Protein AF-A0A3G2T288-F1 (afdb_monomer)

Foldseek 3Di:
DPVVVVLVVLVVLLVVLVPPPCPVVDDQVVSVLSSVCSQAPDDSVQWDDDDQWIFGCNVHTDIAGNPPQDRSVVVVVNSVVVVVRVVD

Organism: NCBI:txid1879050

pLDDT: mean 88.67, std 10.44, range [43.75, 97.31]

Secondary structure (DSSP, 8-state):
--HHHHHHHHHHHHHHHHT-TTGGGS-HHHHHHHHHHHH--S-GGG-EEETTEEEEESSSEEEEE-TTPPPTT-HHHHHHHHHHHHH-

Structure (mmCIF, N/CA/C/O backbone):
data_AF-A0A3G2T288-F1
#
_entry.id   AF-A0A3G2T288-F1
#
loop_
_atom_site.group_PDB
_atom_site.id
_atom_site.type_symbol
_atom_site.label_atom_id
_atom_site.label_alt_id
_atom_site.label_comp_id
_atom_site.label_asym_id
_atom_site.label_entity_id
_atom_site.label_seq_id
_atom_site.pdbx_PDB_ins_code
_atom_site.Cartn_x
_atom_site.Cartn_y
_atom_site.Cartn_z
_atom_site.occupancy
_atom_site.B_iso_or_equiv
_atom_site.auth_seq_id
_atom_site.auth_comp_id
_atom_site.auth_asym_id
_atom_site.auth_atom_id
_atom_site.pdbx_PDB_model_num
ATOM 1 N N . MET A 1 1 ? 0.511 12.331 16.020 1.00 43.75 1 MET A N 1
ATOM 2 C CA . MET A 1 1 ? 1.445 11.192 15.873 1.00 43.75 1 MET A CA 1
ATOM 3 C C . MET A 1 1 ? 2.818 11.751 15.533 1.00 43.75 1 MET A C 1
ATOM 5 O O . MET A 1 1 ? 2.889 12.853 15.002 1.00 43.75 1 MET A O 1
ATOM 9 N N . ASN A 1 2 ? 3.900 11.095 15.954 1.00 47.34 2 ASN A N 1
ATOM 10 C CA . ASN A 1 2 ? 5.251 11.646 15.827 1.00 47.34 2 ASN A CA 1
ATOM 11 C C . ASN A 1 2 ? 5.809 11.285 14.436 1.00 47.34 2 ASN A C 1
ATOM 13 O O . ASN A 1 2 ? 6.423 10.234 14.266 1.00 47.34 2 ASN A O 1
ATOM 17 N N . ASN A 1 3 ? 5.557 12.150 13.446 1.00 58.34 3 ASN A N 1
ATOM 18 C CA . ASN A 1 3 ? 5.717 11.907 11.998 1.00 58.34 3 ASN A CA 1
ATOM 19 C C . ASN A 1 3 ? 7.068 11.303 11.553 1.00 58.34 3 ASN A C 1
ATOM 21 O O . ASN A 1 3 ? 7.151 10.691 10.489 1.00 58.34 3 ASN A O 1
ATOM 25 N N . GLN A 1 4 ? 8.141 11.463 12.335 1.00 57.41 4 G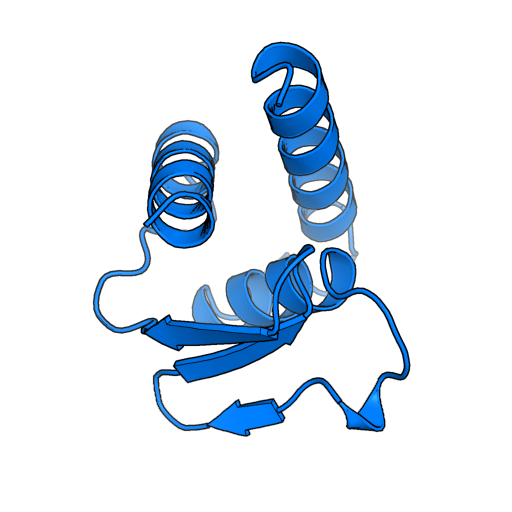LN A N 1
ATOM 26 C CA . GLN A 1 4 ? 9.446 10.875 12.012 1.00 57.41 4 GLN A CA 1
ATOM 27 C C . GLN A 1 4 ? 9.507 9.356 12.240 1.00 57.41 4 GLN A C 1
ATOM 29 O O . GLN A 1 4 ? 10.169 8.660 11.469 1.00 57.41 4 GLN A O 1
ATOM 34 N N . ASN A 1 5 ? 8.826 8.837 13.267 1.00 60.47 5 ASN A N 1
ATOM 35 C CA . ASN A 1 5 ? 8.787 7.397 13.550 1.00 60.47 5 ASN A CA 1
ATOM 36 C C . ASN A 1 5 ? 7.910 6.663 12.528 1.00 60.47 5 ASN A C 1
ATOM 38 O O . ASN A 1 5 ? 8.274 5.578 12.069 1.00 60.47 5 ASN A O 1
ATOM 42 N N . ASP A 1 6 ? 6.823 7.302 12.096 1.00 76.56 6 ASP A N 1
ATOM 43 C CA . ASP A 1 6 ? 5.932 6.763 11.068 1.00 76.56 6 ASP A CA 1
ATOM 44 C C . ASP A 1 6 ? 6.659 6.672 9.718 1.00 76.56 6 ASP A C 1
ATOM 46 O O . ASP A 1 6 ? 6.685 5.611 9.099 1.00 76.56 6 ASP A O 1
ATOM 50 N N . LEU A 1 7 ? 7.374 7.724 9.297 1.00 85.50 7 LEU A N 1
ATOM 51 C CA . LEU A 1 7 ? 8.122 7.700 8.033 1.00 85.50 7 LEU A CA 1
ATOM 52 C C . LEU A 1 7 ? 9.249 6.655 8.017 1.00 85.50 7 LEU A C 1
ATOM 54 O O . LEU A 1 7 ? 9.505 6.041 6.980 1.00 85.50 7 LEU A O 1
ATOM 58 N N . ARG A 1 8 ? 9.942 6.444 9.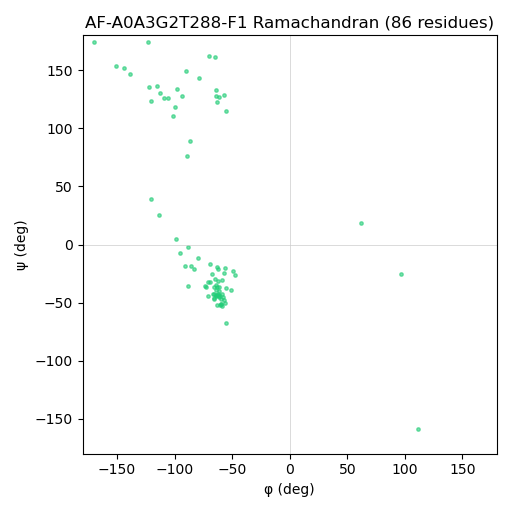145 1.00 87.75 8 ARG A N 1
ATOM 59 C CA . ARG A 1 8 ? 10.963 5.386 9.250 1.00 87.75 8 ARG A CA 1
ATOM 60 C C . ARG A 1 8 ? 10.344 4.002 9.089 1.00 87.75 8 ARG A C 1
ATOM 62 O O . ARG A 1 8 ? 10.892 3.196 8.344 1.00 87.75 8 ARG A O 1
ATOM 69 N N . SER A 1 9 ? 9.202 3.763 9.727 1.00 88.88 9 SER A N 1
ATOM 70 C CA . SER A 1 9 ? 8.482 2.490 9.637 1.00 88.88 9 SER A CA 1
ATOM 71 C C . SER A 1 9 ? 7.992 2.232 8.208 1.00 88.88 9 SER A C 1
ATOM 73 O O . SER A 1 9 ? 8.227 1.160 7.659 1.00 88.88 9 SER A O 1
ATOM 75 N N . LEU A 1 10 ? 7.428 3.247 7.542 1.00 93.12 10 LEU A N 1
ATOM 76 C CA . LEU A 1 10 ? 7.021 3.147 6.134 1.00 93.12 10 LEU A CA 1
ATOM 77 C C . LEU A 1 10 ? 8.211 2.859 5.204 1.00 93.12 10 LEU A C 1
ATOM 79 O O . LEU A 1 10 ? 8.093 2.043 4.295 1.00 93.12 10 LEU A O 1
ATOM 83 N N . LYS A 1 11 ? 9.377 3.473 5.447 1.00 94.50 11 LYS A N 1
ATOM 84 C CA . LYS A 1 11 ? 10.612 3.160 4.706 1.00 94.50 11 LYS A CA 1
ATOM 85 C C . LYS A 1 11 ? 11.064 1.719 4.922 1.00 94.50 11 LYS A C 1
ATOM 87 O O . LYS A 1 11 ? 11.457 1.067 3.963 1.00 94.50 11 LYS A O 1
ATOM 92 N N . GLN A 1 12 ? 11.026 1.229 6.159 1.00 93.94 12 GLN A N 1
ATOM 93 C CA . GLN A 1 12 ? 11.398 -0.153 6.467 1.00 93.94 12 GLN A CA 1
ATOM 94 C C . GLN A 1 12 ? 10.485 -1.147 5.750 1.00 93.94 12 GLN A C 1
ATOM 96 O O . GLN A 1 12 ? 10.993 -2.069 5.124 1.00 93.94 12 GLN A O 1
ATOM 101 N N . ILE A 1 13 ? 9.169 -0.917 5.769 1.00 93.38 13 ILE A N 1
ATOM 102 C CA . ILE A 1 13 ? 8.204 -1.746 5.036 1.00 93.38 13 ILE A CA 1
ATOM 103 C C . ILE A 1 13 ? 8.476 -1.680 3.533 1.00 93.38 13 ILE A C 1
ATOM 105 O O . ILE A 1 13 ? 8.520 -2.717 2.885 1.00 93.38 13 ILE A O 1
ATOM 109 N N . TYR A 1 14 ? 8.723 -0.489 2.979 1.00 94.81 14 TYR A N 1
ATOM 110 C CA . TYR A 1 14 ? 9.055 -0.340 1.562 1.00 94.81 14 TYR A CA 1
ATOM 111 C C . TYR A 1 14 ? 10.275 -1.176 1.169 1.00 94.81 14 TYR A C 1
ATOM 113 O O . TYR A 1 14 ? 10.197 -1.927 0.206 1.00 94.81 14 TYR A O 1
ATOM 121 N N . TYR A 1 15 ? 11.380 -1.082 1.915 1.00 93.62 15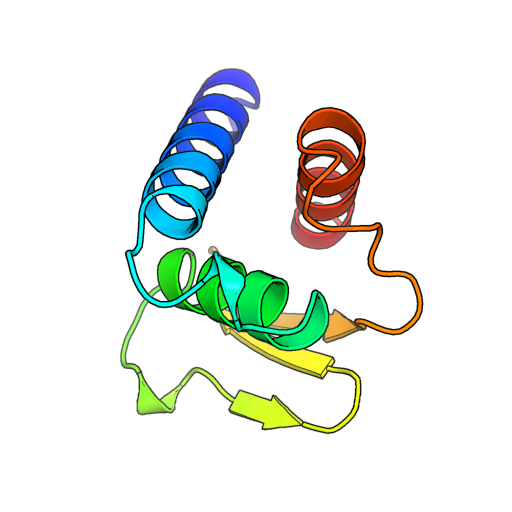 TYR A N 1
ATOM 122 C CA . TYR A 1 15 ? 12.592 -1.843 1.596 1.00 93.62 15 TYR A CA 1
ATOM 123 C C . TYR A 1 15 ? 12.444 -3.339 1.875 1.00 93.62 15 TYR A C 1
ATOM 125 O O . TYR A 1 15 ? 13.029 -4.142 1.156 1.00 93.62 15 TYR A O 1
ATOM 133 N N . PHE A 1 16 ? 11.661 -3.722 2.889 1.00 92.12 16 PHE A N 1
ATOM 134 C CA . PHE A 1 16 ? 11.305 -5.120 3.114 1.00 92.12 16 PHE A CA 1
ATOM 135 C C . PHE A 1 16 ? 10.567 -5.678 1.903 1.00 92.12 16 PHE A C 1
ATOM 137 O O . PHE A 1 16 ? 10.997 -6.700 1.375 1.00 92.12 16 PHE A O 1
ATOM 144 N N . VAL A 1 17 ? 9.527 -4.968 1.447 1.00 91.56 17 VAL A N 1
ATOM 145 C CA . VAL A 1 17 ? 8.797 -5.298 0.228 1.00 91.56 17 VAL A CA 1
ATOM 146 C C . VAL A 1 17 ? 9.810 -5.359 -0.896 1.00 91.56 17 VAL A C 1
ATOM 148 O O . VAL A 1 17 ? 10.119 -6.466 -1.272 1.00 91.56 17 VAL A O 1
ATOM 151 N N . ASP A 1 18 ? 10.447 -4.268 -1.322 1.00 90.50 18 ASP A N 1
ATOM 152 C CA . ASP A 1 18 ? 11.401 -4.210 -2.451 1.00 90.50 18 ASP A CA 1
ATOM 153 C C . ASP A 1 18 ? 12.495 -5.306 -2.462 1.00 90.50 18 ASP A C 1
ATOM 155 O O . ASP A 1 18 ? 12.977 -5.693 -3.525 1.00 90.50 18 ASP A O 1
ATOM 159 N N . SER A 1 19 ? 12.857 -5.860 -1.298 1.00 89.56 19 SER A N 1
ATOM 160 C CA . SER A 1 19 ? 13.801 -6.978 -1.170 1.00 89.56 19 SER A CA 1
ATOM 161 C C . SER A 1 19 ? 13.230 -8.376 -1.465 1.00 89.56 19 SER A C 1
ATOM 163 O O . SER A 1 19 ? 14.001 -9.332 -1.585 1.00 89.56 19 SER A O 1
ATOM 165 N N . LEU A 1 20 ? 11.907 -8.533 -1.583 1.00 87.69 20 LEU A N 1
ATOM 166 C CA . LEU A 1 20 ? 11.267 -9.815 -1.867 1.00 87.69 20 LEU A CA 1
ATOM 167 C C . LEU A 1 20 ? 11.685 -10.313 -3.263 1.00 87.69 20 LEU A C 1
ATOM 169 O O . LEU A 1 20 ? 11.513 -9.601 -4.258 1.00 87.69 20 LEU A O 1
ATOM 173 N N . PRO A 1 21 ? 12.172 -11.561 -3.379 1.00 81.25 21 PRO A N 1
ATOM 174 C CA . PRO A 1 21 ? 12.791 -12.075 -4.604 1.00 81.25 21 PRO A CA 1
ATOM 175 C C . PRO A 1 21 ? 11.841 -12.144 -5.810 1.00 81.25 21 PRO A C 1
ATOM 177 O O . PRO A 1 21 ? 12.292 -12.203 -6.954 1.00 81.25 21 PRO A O 1
ATOM 180 N N . GLU A 1 22 ? 10.528 -12.135 -5.577 1.00 81.19 22 GLU A N 1
ATOM 181 C CA . GLU A 1 22 ? 9.506 -12.230 -6.624 1.00 81.19 22 GLU A CA 1
ATOM 182 C C . GLU A 1 22 ? 9.051 -10.861 -7.159 1.00 81.19 22 GLU A C 1
ATOM 184 O O . GLU A 1 22 ? 8.540 -10.781 -8.278 1.00 81.19 22 GLU A O 1
ATOM 189 N N . LEU A 1 23 ? 9.300 -9.762 -6.434 1.00 74.81 23 LEU A N 1
ATOM 190 C CA . LEU A 1 23 ? 8.825 -8.427 -6.821 1.00 74.81 23 LEU A CA 1
ATOM 191 C C . LEU A 1 23 ? 9.390 -7.844 -8.108 1.00 74.81 23 LEU A C 1
ATOM 193 O O . LEU A 1 23 ? 8.659 -7.080 -8.742 1.00 74.81 23 LEU A O 1
ATOM 197 N N . PRO A 1 24 ? 10.622 -8.145 -8.558 1.00 71.00 24 PRO A N 1
ATO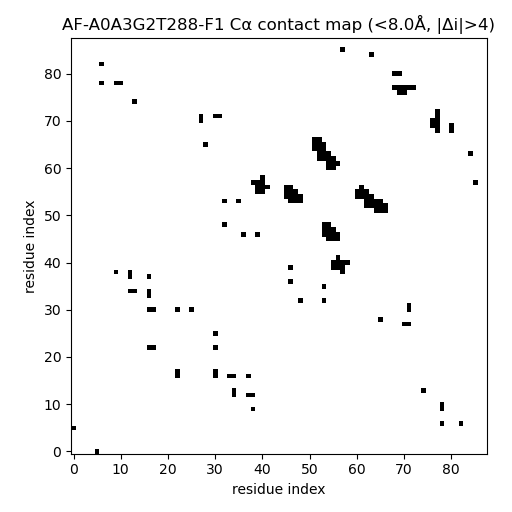M 198 C CA . PRO A 1 24 ? 11.084 -7.650 -9.852 1.00 71.00 24 PRO A CA 1
ATOM 199 C C . PRO A 1 24 ? 10.166 -8.056 -11.017 1.00 71.00 24 PRO A C 1
ATOM 201 O O . PRO A 1 24 ? 10.187 -7.406 -12.058 1.00 71.00 24 PRO A O 1
ATOM 204 N N . LYS A 1 25 ? 9.344 -9.102 -10.842 1.00 77.88 25 LYS A N 1
ATOM 205 C CA . LYS A 1 25 ? 8.382 -9.606 -11.834 1.00 77.88 25 LYS A CA 1
ATOM 206 C C . LYS A 1 25 ? 6.961 -9.063 -11.645 1.00 77.88 25 LYS A C 1
ATOM 208 O O . LYS A 1 25 ? 6.104 -9.328 -12.483 1.00 77.88 25 LYS A O 1
ATOM 213 N N . LEU A 1 26 ? 6.711 -8.341 -10.555 1.00 83.69 26 LEU A N 1
ATOM 214 C CA . LEU A 1 26 ? 5.398 -7.831 -10.181 1.00 83.69 26 LEU A CA 1
ATOM 215 C C . LEU A 1 26 ? 5.143 -6.437 -10.761 1.00 83.69 26 LEU A C 1
ATOM 217 O O . LEU A 1 26 ? 6.069 -5.638 -10.943 1.00 83.69 26 LEU A O 1
ATOM 221 N N . THR A 1 27 ? 3.874 -6.142 -11.042 1.00 88.81 27 THR A N 1
ATOM 222 C CA . THR A 1 27 ? 3.461 -4.811 -11.499 1.00 88.81 27 THR A CA 1
ATOM 223 C C . THR A 1 27 ? 3.573 -3.788 -10.363 1.00 88.81 27 THR A C 1
ATOM 225 O O . THR A 1 27 ? 3.611 -4.145 -9.185 1.00 88.81 27 THR A O 1
ATOM 228 N N . ASP A 1 28 ? 3.590 -2.493 -10.689 1.00 88.31 28 ASP A N 1
ATOM 229 C CA . ASP A 1 28 ? 3.542 -1.436 -9.663 1.00 88.31 28 ASP A CA 1
ATOM 230 C C . ASP A 1 28 ? 2.280 -1.535 -8.792 1.00 88.31 28 ASP A C 1
ATOM 232 O O . ASP A 1 28 ? 2.320 -1.221 -7.600 1.00 88.31 28 ASP A O 1
ATOM 236 N N . PHE A 1 29 ? 1.177 -2.028 -9.362 1.00 90.19 29 PHE A N 1
ATOM 237 C CA . PHE A 1 29 ? -0.044 -2.322 -8.621 1.00 90.19 29 PHE A CA 1
ATOM 238 C C . PHE A 1 29 ? 0.196 -3.412 -7.572 1.00 90.19 29 PHE A C 1
ATOM 240 O O . PHE A 1 29 ? -0.082 -3.191 -6.396 1.00 90.19 29 PHE A O 1
ATOM 247 N N . ASP A 1 30 ? 0.772 -4.547 -7.968 1.00 90.62 30 ASP A N 1
ATOM 248 C CA . ASP A 1 30 ? 1.038 -5.672 -7.064 1.00 90.62 30 ASP A CA 1
ATOM 249 C C . ASP A 1 30 ? 1.992 -5.272 -5.929 1.00 90.62 30 ASP A C 1
ATOM 251 O O . ASP A 1 30 ? 1.734 -5.561 -4.761 1.00 90.62 30 ASP A O 1
ATOM 255 N N . LYS A 1 31 ? 3.059 -4.528 -6.253 1.00 92.62 31 LYS A N 1
ATOM 256 C CA . LYS A 1 31 ? 4.005 -3.975 -5.267 1.00 92.62 31 LYS A CA 1
ATOM 257 C C . LYS A 1 31 ? 3.309 -3.055 -4.265 1.00 92.62 31 LYS A C 1
ATOM 259 O O . LYS A 1 31 ? 3.555 -3.128 -3.062 1.00 92.62 31 LYS A O 1
ATOM 264 N N . THR A 1 32 ? 2.410 -2.206 -4.758 1.00 94.44 32 THR A N 1
ATOM 265 C CA . THR A 1 32 ? 1.623 -1.296 -3.919 1.00 94.44 32 THR A CA 1
ATOM 266 C C . THR A 1 32 ? 0.671 -2.062 -3.007 1.00 94.44 32 THR A C 1
ATOM 268 O O . THR A 1 32 ? 0.565 -1.743 -1.822 1.00 94.44 32 THR A O 1
ATOM 271 N N . VAL A 1 33 ? -0.001 -3.091 -3.529 1.00 94.31 33 VAL A N 1
ATOM 272 C CA . VAL A 1 33 ? -0.874 -3.965 -2.739 1.00 94.31 33 VAL A CA 1
ATOM 273 C C . VAL A 1 33 ? -0.083 -4.652 -1.631 1.00 94.31 33 VAL A C 1
ATOM 275 O O . VAL A 1 33 ? -0.522 -4.620 -0.483 1.00 94.31 33 VAL A O 1
ATOM 278 N N . GLU A 1 34 ? 1.089 -5.208 -1.937 1.00 94.00 34 GLU A N 1
ATOM 279 C CA . GLU A 1 34 ? 1.923 -5.902 -0.950 1.00 94.00 34 GLU A CA 1
ATOM 280 C C . GLU A 1 34 ? 2.464 -4.952 0.129 1.00 94.00 34 GLU A C 1
ATOM 282 O O . GLU A 1 34 ? 2.493 -5.289 1.316 1.00 94.00 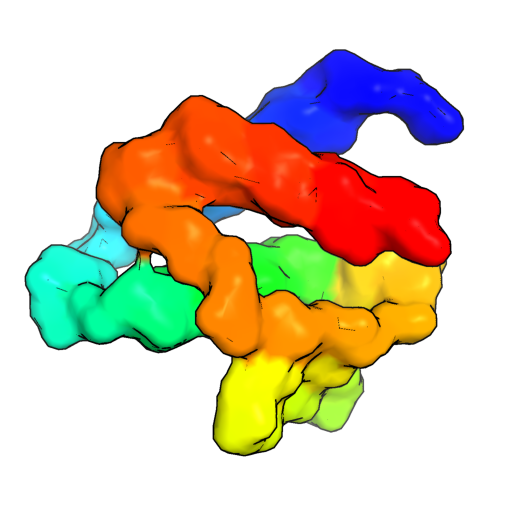34 GLU A O 1
ATOM 287 N N . PHE A 1 35 ? 2.797 -3.717 -0.251 1.00 95.50 35 PHE A N 1
ATOM 288 C CA . PHE A 1 35 ? 3.145 -2.661 0.694 1.00 95.50 35 PHE A CA 1
ATOM 289 C C . PHE A 1 35 ? 2.010 -2.356 1.675 1.00 95.50 35 PHE A C 1
ATOM 291 O O . PHE A 1 35 ? 2.225 -2.358 2.888 1.00 95.50 35 PHE A O 1
ATOM 298 N N . PHE A 1 36 ? 0.792 -2.127 1.180 1.00 95.44 36 PHE A N 1
ATOM 299 C CA . PHE A 1 36 ? -0.340 -1.861 2.067 1.00 95.44 36 PHE A CA 1
ATOM 300 C C . PHE A 1 36 ? -0.747 -3.095 2.867 1.00 95.44 36 PHE A C 1
ATOM 302 O O . PHE A 1 36 ? -1.148 -2.955 4.017 1.00 95.44 36 PHE A O 1
ATOM 309 N N . ARG A 1 37 ? -0.594 -4.299 2.317 1.00 95.06 37 ARG A N 1
ATOM 310 C CA . ARG A 1 37 ? -0.811 -5.543 3.058 1.00 95.06 37 ARG A CA 1
ATOM 311 C C . ARG A 1 37 ? 0.160 -5.670 4.229 1.00 95.06 37 ARG A C 1
ATOM 313 O O . ARG A 1 37 ? -0.266 -5.996 5.326 1.00 95.06 37 ARG A O 1
ATOM 320 N N . SER A 1 38 ? 1.430 -5.333 4.022 1.00 93.62 38 SER A N 1
ATOM 321 C CA . SER A 1 38 ? 2.449 -5.327 5.082 1.00 93.62 38 SER A CA 1
ATOM 322 C C . SER A 1 38 ? 2.205 -4.250 6.147 1.00 93.62 38 SER A C 1
ATOM 324 O O . SER A 1 38 ? 2.652 -4.386 7.283 1.00 93.62 38 SER A O 1
ATOM 326 N N . LEU A 1 39 ? 1.507 -3.169 5.790 1.00 94.06 39 LEU A N 1
ATOM 327 C CA . LEU A 1 39 ? 1.134 -2.091 6.709 1.00 94.06 39 LEU A CA 1
ATOM 328 C C . LEU A 1 39 ? -0.176 -2.366 7.471 1.00 94.06 39 LEU A C 1
ATOM 330 O O . LEU A 1 39 ? -0.466 -1.702 8.466 1.00 94.06 39 LEU A O 1
ATOM 334 N N . HIS A 1 40 ? -0.998 -3.289 6.978 1.00 93.75 40 HIS A N 1
ATOM 335 C CA . HIS A 1 40 ? -2.302 -3.595 7.542 1.00 93.75 40 HIS A CA 1
ATOM 336 C C . HIS A 1 40 ? -2.189 -4.165 8.963 1.00 93.75 40 HIS A C 1
ATOM 338 O O . HIS A 1 40 ? -1.424 -5.091 9.218 1.00 93.75 40 HIS A O 1
ATOM 344 N N . TYR A 1 41 ? -3.005 -3.642 9.876 1.00 90.88 41 TYR A N 1
ATOM 345 C CA . TYR A 1 41 ? -3.181 -4.186 11.219 1.00 90.88 41 TYR A CA 1
ATOM 346 C C . TYR A 1 41 ? -4.420 -5.072 11.289 1.00 90.88 41 TYR A C 1
ATOM 348 O O . TYR A 1 41 ? -5.506 -4.630 10.919 1.00 90.88 41 TYR A O 1
ATOM 356 N N . GLY A 1 42 ? -4.282 -6.241 11.905 1.00 91.31 42 GLY A N 1
ATOM 357 C CA . GLY A 1 42 ? -5.388 -7.167 12.128 1.00 91.31 42 GLY A CA 1
ATOM 358 C C . GLY A 1 42 ? -5.253 -8.429 11.291 1.00 91.31 42 GLY A C 1
ATOM 359 O O . GLY A 1 42 ? -4.155 -8.811 10.885 1.00 91.31 42 GLY A O 1
ATOM 360 N N . GLU A 1 43 ? -6.383 -9.095 11.089 1.00 92.12 43 GLU A N 1
ATOM 361 C CA . GLU A 1 43 ? -6.448 -10.358 10.363 1.00 92.12 43 GLU A CA 1
ATOM 362 C C . GLU A 1 43 ? -6.395 -10.122 8.854 1.00 92.12 43 GLU A C 1
ATOM 364 O O . GLU A 1 43 ? -7.036 -9.213 8.332 1.00 92.12 43 GLU A O 1
ATOM 369 N N . ALA A 1 44 ? -5.723 -11.009 8.116 1.00 90.44 44 ALA A N 1
ATOM 370 C CA . ALA A 1 44 ? -5.627 -10.906 6.658 1.00 90.44 44 ALA A CA 1
ATOM 371 C C . ALA A 1 44 ? -7.000 -10.874 5.951 1.00 90.44 44 ALA A C 1
ATOM 373 O O . ALA A 1 44 ? -7.115 -10.329 4.856 1.00 90.44 44 ALA A O 1
ATOM 374 N N . SER A 1 45 ? -8.047 -11.424 6.576 1.00 93.19 45 SER A N 1
ATOM 375 C CA . SER A 1 45 ? -9.429 -11.384 6.079 1.00 93.19 45 SER A CA 1
ATOM 376 C C . SER A 1 45 ? -10.069 -9.990 6.126 1.00 93.19 45 SER A C 1
ATOM 378 O O . SER A 1 45 ? -11.071 -9.762 5.452 1.00 93.19 45 SER A O 1
ATOM 380 N N . GLU A 1 46 ? -9.504 -9.049 6.889 1.00 93.94 46 GLU A N 1
ATOM 381 C CA . GLU A 1 46 ? -9.940 -7.650 6.941 1.00 93.94 46 GLU A CA 1
ATOM 382 C C . GLU A 1 46 ? -9.250 -6.764 5.889 1.00 93.94 46 GLU A C 1
ATOM 384 O O . GLU A 1 46 ? -9.553 -5.568 5.796 1.00 93.94 46 GLU A O 1
ATOM 389 N N . PHE A 1 47 ? -8.330 -7.330 5.102 1.00 96.94 47 PHE A N 1
ATOM 390 C CA . PHE A 1 47 ? -7.659 -6.660 3.995 1.00 96.94 47 PHE A CA 1
ATOM 391 C C . PHE A 1 47 ? -8.284 -7.078 2.659 1.00 96.94 47 PHE A C 1
ATOM 393 O O . PHE A 1 47 ? -8.121 -8.208 2.202 1.00 96.94 47 PHE A O 1
ATOM 400 N N . ASP A 1 48 ? -8.978 -6.147 2.010 1.00 97.31 48 ASP A N 1
ATOM 401 C CA . ASP A 1 48 ? -9.700 -6.385 0.758 1.00 97.31 48 ASP A CA 1
ATOM 402 C C . ASP A 1 48 ? -9.091 -5.578 -0.392 1.00 97.31 48 ASP A C 1
ATOM 404 O O . ASP A 1 48 ? -8.785 -4.390 -0.250 1.00 97.31 48 ASP A O 1
ATOM 408 N N . VAL A 1 49 ? -8.942 -6.218 -1.551 1.00 96.31 49 VAL A N 1
ATOM 409 C CA . VAL A 1 49 ? -8.385 -5.608 -2.764 1.00 96.31 49 VAL A CA 1
ATOM 410 C C . VAL A 1 49 ? -9.430 -5.676 -3.866 1.00 96.31 49 VAL A C 1
ATOM 412 O O . VAL A 1 49 ? -9.893 -6.751 -4.241 1.00 96.31 49 VAL A O 1
ATOM 415 N N . LYS A 1 50 ? -9.774 -4.515 -4.422 1.00 94.12 50 LYS A N 1
ATOM 416 C CA . LYS A 1 50 ? -10.664 -4.382 -5.580 1.00 94.12 50 LYS A CA 1
ATOM 417 C C . LYS A 1 50 ? -9.954 -3.622 -6.692 1.00 94.12 50 LYS A C 1
ATOM 419 O O . LYS A 1 50 ? -8.861 -3.086 -6.513 1.00 94.12 50 LYS A O 1
ATOM 424 N N . VAL A 1 51 ? -10.603 -3.540 -7.851 1.00 87.31 51 VAL A N 1
ATOM 425 C CA . VAL A 1 51 ? -10.109 -2.750 -8.983 1.00 87.31 51 VAL A CA 1
ATOM 426 C C . VAL A 1 51 ? -9.871 -1.307 -8.525 1.00 87.31 51 VAL A C 1
ATOM 428 O O . VAL A 1 51 ? -10.809 -0.606 -8.155 1.00 87.31 51 VAL A O 1
ATOM 431 N N . ASN A 1 52 ? -8.608 -0.878 -8.550 1.00 89.00 52 ASN A N 1
ATOM 432 C CA . ASN A 1 52 ? -8.139 0.456 -8.160 1.00 89.00 52 ASN A CA 1
ATOM 433 C C . ASN A 1 52 ? -8.383 0.868 -6.699 1.00 89.00 52 ASN A C 1
ATOM 435 O O . ASN A 1 52 ? -8.324 2.065 -6.410 1.00 89.00 52 ASN A O 1
ATOM 439 N N . GLN A 1 53 ? -8.638 -0.059 -5.772 1.00 94.69 53 GLN A N 1
ATOM 440 C CA . GLN A 1 53 ? -8.741 0.308 -4.359 1.00 94.69 53 GLN A CA 1
ATOM 441 C C . GLN A 1 53 ? -8.337 -0.807 -3.394 1.00 94.69 53 GLN A C 1
ATOM 443 O O . GLN A 1 53 ? -8.489 -1.993 -3.683 1.00 94.69 53 GLN A O 1
ATOM 448 N N . ILE A 1 54 ? -7.898 -0.396 -2.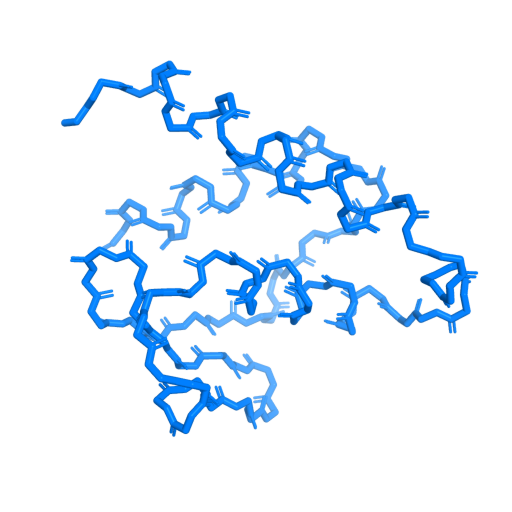208 1.00 96.62 54 ILE A N 1
ATOM 449 C CA . ILE A 1 54 ? -7.581 -1.268 -1.075 1.00 96.62 54 ILE A CA 1
ATOM 450 C C . ILE A 1 54 ? -8.429 -0.840 0.115 1.00 96.62 54 ILE A C 1
ATOM 452 O O . ILE A 1 54 ? -8.528 0.349 0.407 1.00 96.62 54 ILE A O 1
ATOM 456 N N . THR A 1 55 ? -9.013 -1.799 0.825 1.00 97.00 55 THR A N 1
ATOM 457 C CA . THR A 1 55 ? -9.649 -1.568 2.124 1.00 97.00 55 THR A CA 1
ATOM 458 C C . THR A 1 55 ? -8.849 -2.288 3.195 1.00 97.00 55 THR A C 1
ATOM 460 O O . THR A 1 55 ? -8.544 -3.466 3.052 1.00 97.00 55 THR A O 1
ATOM 463 N N . GLY A 1 56 ? -8.505 -1.589 4.270 1.00 95.75 56 GLY A N 1
ATOM 464 C CA . GLY A 1 56 ? -7.754 -2.178 5.371 1.00 95.75 56 GLY A CA 1
ATOM 465 C C . GLY A 1 56 ? -7.697 -1.262 6.585 1.00 95.75 56 GLY A C 1
ATOM 466 O O . GLY A 1 56 ? -8.172 -0.126 6.558 1.00 95.75 56 GLY A O 1
ATOM 467 N N . ASN A 1 57 ? -7.127 -1.764 7.675 1.00 94.62 57 ASN A N 1
ATOM 468 C CA . ASN A 1 57 ? -6.867 -0.994 8.879 1.00 94.62 57 ASN A CA 1
ATOM 469 C C . ASN A 1 57 ? -5.397 -0.557 8.932 1.00 94.62 57 ASN A C 1
ATOM 471 O O . ASN A 1 57 ? -4.504 -1.391 9.008 1.00 94.62 57 ASN A O 1
ATOM 475 N N . PHE A 1 58 ? -5.155 0.753 8.935 1.00 91.62 58 PHE A N 1
ATOM 476 C CA . PHE A 1 58 ? -3.813 1.350 8.997 1.00 91.62 58 PHE A CA 1
ATOM 477 C C . PHE A 1 58 ? -3.671 2.241 10.243 1.00 91.62 58 PHE A C 1
ATOM 479 O O . PHE A 1 58 ? -3.159 3.356 10.180 1.00 91.62 58 PHE A O 1
ATOM 486 N N . GLY A 1 59 ? -4.251 1.792 11.361 1.00 88.81 59 GLY A N 1
ATOM 487 C CA . GLY A 1 59 ? -4.506 2.578 12.577 1.00 88.81 59 GLY A CA 1
ATOM 488 C C . GLY A 1 59 ? -5.939 3.127 12.635 1.00 88.81 59 GLY A C 1
ATOM 489 O O . GLY A 1 59 ? -6.491 3.333 13.712 1.00 88.81 59 GLY A O 1
ATOM 490 N N . LYS A 1 60 ? -6.568 3.295 11.468 1.00 90.06 60 LYS A N 1
ATOM 491 C CA . LYS A 1 60 ? -8.015 3.446 11.261 1.00 90.06 60 LYS A CA 1
ATOM 492 C C . LYS A 1 60 ? -8.418 2.629 10.031 1.00 90.06 60 LYS A C 1
ATOM 494 O O . LYS A 1 60 ? -7.630 2.530 9.086 1.00 90.06 60 LYS A O 1
ATOM 499 N N . LYS A 1 61 ? -9.636 2.067 10.022 1.00 93.00 61 LYS A N 1
ATOM 500 C CA . LYS A 1 61 ? -10.204 1.443 8.813 1.00 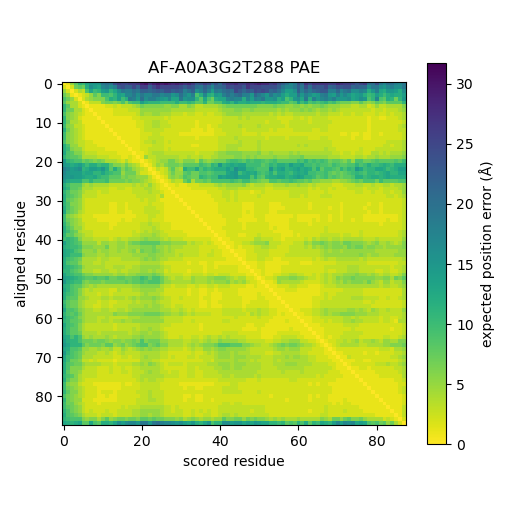93.00 61 LYS A CA 1
ATOM 501 C C . LYS A 1 61 ? -10.327 2.507 7.719 1.00 93.00 61 LYS A C 1
ATOM 503 O O . LYS A 1 61 ? -10.883 3.578 7.959 1.00 93.00 61 LYS A O 1
ATOM 508 N N . LYS A 1 62 ? -9.773 2.221 6.543 1.00 94.31 62 LYS A N 1
ATOM 509 C CA . LYS A 1 62 ? -9.683 3.146 5.411 1.00 94.31 62 LYS A CA 1
ATOM 510 C C . LYS A 1 62 ? -9.858 2.433 4.084 1.00 94.31 62 LYS A C 1
ATOM 512 O O . LYS A 1 62 ? -9.476 1.275 3.936 1.00 94.31 62 LYS A O 1
ATOM 517 N N . VAL A 1 63 ? -10.370 3.193 3.121 1.00 95.50 63 VAL A N 1
ATOM 518 C CA . VAL A 1 63 ? -10.356 2.854 1.699 1.00 95.50 63 VAL A CA 1
ATOM 519 C C . VAL A 1 63 ? -9.312 3.737 1.022 1.00 95.50 63 VAL A C 1
ATOM 521 O O . VAL A 1 63 ? -9.348 4.957 1.161 1.00 95.50 63 VAL A O 1
ATOM 524 N N . ILE A 1 64 ? -8.375 3.118 0.315 1.00 94.50 64 ILE A N 1
ATOM 525 C CA . ILE A 1 64 ? -7.292 3.769 -0.419 1.00 94.50 64 ILE A CA 1
ATOM 526 C C . ILE A 1 64 ? -7.569 3.616 -1.906 1.00 94.50 64 ILE A C 1
ATOM 528 O O . ILE A 1 64 ? -7.741 2.497 -2.381 1.00 94.50 64 ILE A O 1
ATOM 532 N N . ILE A 1 65 ? -7.589 4.729 -2.638 1.00 93.88 65 ILE A N 1
ATOM 533 C CA . ILE A 1 65 ? -7.792 4.741 -4.089 1.00 93.88 65 ILE A CA 1
ATOM 534 C C . ILE A 1 65 ? -6.433 4.733 -4.794 1.00 93.88 65 ILE A C 1
ATOM 536 O O . ILE A 1 65 ? -5.582 5.575 -4.527 1.00 93.88 65 ILE A O 1
ATOM 540 N N . LEU A 1 66 ? -6.244 3.794 -5.721 1.00 91.94 66 LEU A N 1
ATOM 541 C CA . LEU A 1 66 ? -4.969 3.522 -6.398 1.00 91.94 66 LEU A CA 1
ATOM 542 C C . LEU A 1 66 ? -4.844 4.167 -7.789 1.00 91.94 66 LEU A C 1
ATOM 544 O O . LEU A 1 66 ? -3.880 3.935 -8.511 1.00 91.94 66 LEU A O 1
ATOM 548 N N . LYS A 1 67 ? -5.827 4.976 -8.201 1.00 87.12 67 LYS A N 1
ATOM 549 C CA . LYS A 1 67 ? -5.865 5.576 -9.546 1.00 87.12 67 LYS A CA 1
ATOM 550 C C . LYS A 1 67 ? -4.675 6.504 -9.827 1.00 87.12 67 LYS A C 1
ATOM 552 O O . LYS A 1 67 ? -4.246 6.614 -10.969 1.00 87.12 67 LYS A O 1
ATOM 557 N N . GLU A 1 68 ? -4.163 7.162 -8.791 1.00 85.38 68 GLU A N 1
ATOM 558 C CA . GLU A 1 68 ? -3.050 8.118 -8.873 1.00 85.38 68 GLU A CA 1
ATOM 559 C C . GLU A 1 68 ? -1.801 7.604 -8.145 1.00 85.38 68 GLU A C 1
ATOM 561 O O . GLU A 1 68 ? -0.978 8.387 -7.670 1.00 85.38 68 GLU A O 1
ATOM 566 N N . THR A 1 69 ? -1.663 6.280 -8.021 1.00 91.19 69 THR A N 1
ATOM 567 C CA . THR A 1 69 ? -0.494 5.673 -7.385 1.00 91.19 69 THR A CA 1
ATOM 568 C C . THR A 1 69 ? 0.772 5.995 -8.190 1.00 91.19 69 THR A C 1
ATOM 570 O O . THR A 1 69 ? 0.837 5.680 -9.381 1.00 91.19 69 THR A O 1
ATOM 573 N N . PRO A 1 70 ? 1.792 6.619 -7.570 1.00 93.50 70 PRO A N 1
ATOM 574 C CA . PRO A 1 70 ? 3.073 6.844 -8.225 1.00 93.50 70 PRO A CA 1
ATOM 575 C C . PRO A 1 70 ? 3.792 5.531 -8.533 1.00 93.50 70 PRO A C 1
ATOM 577 O O . PRO A 1 70 ? 3.542 4.513 -7.893 1.00 93.50 70 PRO A O 1
ATOM 580 N N . ASN A 1 71 ? 4.759 5.579 -9.448 1.00 91.44 71 ASN A N 1
ATOM 581 C CA . ASN A 1 71 ? 5.614 4.428 -9.719 1.00 91.44 71 ASN A CA 1
ATOM 582 C C . ASN A 1 71 ? 6.324 3.966 -8.436 1.00 91.44 71 ASN A C 1
ATOM 584 O O . ASN A 1 71 ? 6.969 4.773 -7.756 1.00 91.44 71 ASN A O 1
ATOM 588 N N . PHE A 1 72 ? 6.224 2.670 -8.140 1.00 91.12 72 PHE A N 1
ATOM 589 C CA . PHE A 1 72 ? 6.748 2.091 -6.907 1.00 91.12 72 PHE A CA 1
ATOM 590 C C . PHE A 1 72 ? 8.268 2.270 -6.792 1.00 91.12 72 PHE A C 1
ATOM 592 O O . PHE A 1 72 ? 8.762 2.582 -5.716 1.00 91.12 72 PHE A O 1
ATOM 599 N N . SER A 1 73 ? 9.007 2.176 -7.906 1.00 88.88 73 SER A N 1
ATOM 600 C CA . SER A 1 73 ? 10.474 2.327 -7.932 1.00 88.88 73 SER A CA 1
ATOM 601 C C . SER A 1 73 ? 10.970 3.710 -7.494 1.00 88.88 73 SER A C 1
ATOM 603 O O . SER A 1 73 ? 12.120 3.853 -7.072 1.00 88.88 73 SER A O 1
ATOM 605 N N . ASN A 1 74 ? 10.120 4.743 -7.550 1.00 93.06 74 ASN A N 1
ATOM 606 C CA . ASN A 1 74 ? 10.453 6.061 -7.025 1.00 93.06 74 ASN A CA 1
ATOM 607 C C . ASN A 1 74 ? 10.042 6.157 -5.551 1.00 93.06 74 ASN A C 1
ATOM 609 O O . ASN A 1 74 ? 9.048 6.801 -5.203 1.00 93.06 74 ASN A O 1
ATOM 613 N N . SER A 1 75 ? 10.840 5.529 -4.684 1.00 92.75 75 SER A N 1
ATOM 614 C CA . SER A 1 75 ? 10.559 5.395 -3.249 1.00 92.75 75 SER A CA 1
ATOM 615 C C . SER A 1 75 ? 10.217 6.724 -2.564 1.00 92.75 75 SER A C 1
ATOM 617 O O . SER A 1 75 ? 9.298 6.782 -1.752 1.00 92.75 75 SER A O 1
ATOM 619 N N . ASN A 1 76 ? 10.892 7.823 -2.918 1.00 92.62 76 ASN A N 1
ATOM 620 C CA . ASN A 1 76 ? 10.636 9.141 -2.332 1.00 92.62 76 ASN A CA 1
ATOM 621 C C . ASN A 1 76 ? 9.240 9.677 -2.678 1.00 92.62 76 ASN A C 1
ATOM 623 O O . ASN A 1 76 ? 8.530 10.170 -1.795 1.00 92.62 76 ASN A O 1
ATOM 627 N N . VAL A 1 77 ? 8.842 9.588 -3.951 1.00 94.94 77 VAL A N 1
ATOM 628 C CA . VAL A 1 77 ? 7.522 10.047 -4.407 1.00 94.94 77 VAL A CA 1
ATOM 629 C C . VAL A 1 77 ? 6.433 9.113 -3.885 1.00 94.94 77 VAL A C 1
ATOM 631 O O . VAL A 1 77 ? 5.435 9.591 -3.344 1.00 94.94 77 VAL A O 1
ATOM 634 N N . PHE A 1 78 ? 6.654 7.800 -3.969 1.00 95.25 78 PHE A N 1
ATOM 635 C CA . PHE A 1 78 ? 5.728 6.785 -3.477 1.00 95.25 78 PHE A CA 1
ATOM 636 C C . PHE A 1 78 ? 5.456 6.942 -1.975 1.00 95.25 78 PHE A C 1
ATOM 638 O O . PHE A 1 78 ? 4.308 7.098 -1.568 1.00 95.25 78 PHE A O 1
ATOM 645 N N . LEU A 1 79 ? 6.498 7.006 -1.139 1.00 94.50 79 LEU A N 1
ATOM 646 C CA . LEU A 1 79 ? 6.339 7.153 0.312 1.00 94.50 79 LEU A CA 1
ATOM 647 C C . LEU A 1 79 ? 5.693 8.487 0.700 1.00 94.50 79 LEU A C 1
ATOM 649 O O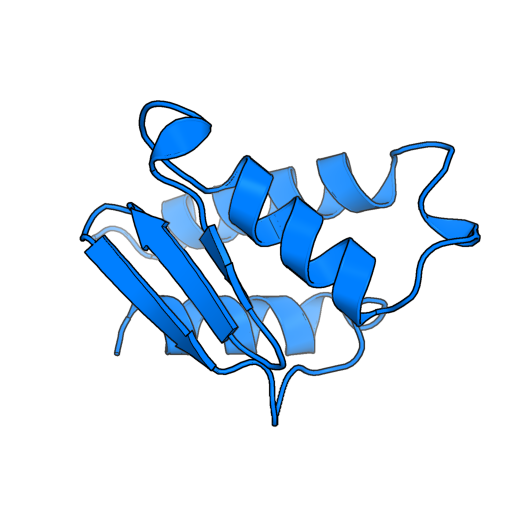 . LEU A 1 79 ? 4.902 8.535 1.640 1.00 94.50 79 LEU A O 1
ATOM 653 N N . SER A 1 80 ? 5.981 9.564 -0.035 1.00 93.31 80 SER A N 1
ATOM 654 C CA . SER A 1 80 ? 5.314 10.855 0.179 1.00 93.31 80 SER A CA 1
ATOM 655 C C . SER A 1 80 ? 3.816 10.776 -0.121 1.00 93.31 80 SER A C 1
ATOM 657 O O . SER A 1 80 ? 3.009 11.352 0.608 1.00 93.31 80 SER A O 1
ATOM 659 N N . TRP A 1 81 ? 3.432 10.048 -1.172 1.00 94.56 81 TRP A N 1
ATOM 660 C CA . TRP A 1 81 ? 2.032 9.782 -1.499 1.00 94.56 81 TRP A CA 1
ATOM 661 C C . TRP A 1 81 ? 1.351 8.894 -0.449 1.00 94.56 81 TRP A C 1
ATOM 663 O O . TRP A 1 81 ? 0.243 9.216 -0.018 1.00 94.56 81 TRP A O 1
ATOM 673 N N . VAL A 1 82 ? 2.023 7.845 0.037 1.00 93.88 82 VAL A N 1
ATOM 674 C CA . VAL A 1 82 ? 1.517 6.990 1.126 1.00 93.88 82 VAL A CA 1
ATOM 675 C C . VAL A 1 82 ? 1.225 7.819 2.377 1.00 93.88 82 VAL A C 1
ATOM 677 O O . VAL A 1 82 ? 0.141 7.709 2.942 1.00 93.88 82 VAL A O 1
ATOM 680 N N . VAL A 1 83 ? 2.154 8.684 2.799 1.00 92.50 83 VAL A N 1
ATOM 681 C CA . VAL A 1 83 ? 1.962 9.533 3.988 1.00 92.50 83 VAL A CA 1
ATOM 682 C C . VAL A 1 83 ? 0.724 10.419 3.843 1.00 92.50 83 VAL A C 1
ATOM 684 O O . VAL A 1 83 ? -0.079 10.486 4.774 1.00 92.50 83 VAL A O 1
ATOM 687 N N . LYS A 1 84 ? 0.529 11.056 2.681 1.00 91.62 84 LYS A N 1
ATOM 688 C CA . LYS A 1 84 ? -0.674 11.863 2.409 1.00 91.62 84 LYS A CA 1
ATOM 689 C C . LYS A 1 84 ? -1.940 11.009 2.502 1.00 91.62 84 LYS A C 1
ATOM 691 O O . LYS A 1 84 ? -2.803 11.280 3.329 1.00 91.62 84 LYS A O 1
ATOM 696 N N . THR A 1 85 ? -1.955 9.889 1.783 1.00 91.38 85 THR A N 1
ATOM 697 C CA . THR A 1 85 ? -3.062 8.920 1.742 1.00 91.38 85 THR A CA 1
ATOM 698 C C . THR A 1 85 ? -3.464 8.405 3.132 1.00 91.38 85 THR A C 1
ATOM 700 O O . THR A 1 85 ? -4.642 8.188 3.427 1.00 91.38 85 THR A O 1
ATOM 703 N N . LEU A 1 86 ? -2.495 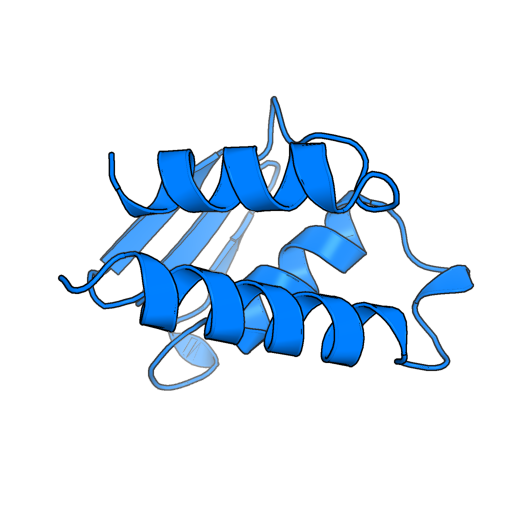8.195 4.026 1.00 89.62 86 LEU A N 1
ATOM 704 C CA . LEU A 1 86 ? -2.743 7.719 5.389 1.00 89.62 86 LEU A CA 1
ATOM 705 C C . LEU A 1 86 ? -3.139 8.832 6.365 1.00 89.62 86 LEU A C 1
ATOM 707 O O . LEU A 1 86 ? -3.806 8.534 7.361 1.00 89.62 86 LEU A O 1
ATOM 711 N N . THR A 1 87 ? -2.820 10.087 6.062 1.00 84.00 87 THR A N 1
ATOM 712 C CA . THR A 1 87 ? -3.151 11.231 6.922 1.00 84.00 87 THR A CA 1
ATOM 713 C C . THR A 1 87 ? -4.528 11.816 6.607 1.00 84.00 87 THR A C 1
ATOM 715 O O . THR A 1 87 ? -5.235 12.170 7.551 1.00 84.00 87 THR A O 1
ATOM 718 N N . ASP A 1 88 ? -4.930 11.824 5.332 1.00 63.50 88 ASP A N 1
ATOM 719 C CA . ASP A 1 88 ? -6.257 12.288 4.880 1.00 63.50 88 ASP A CA 1
ATOM 720 C C . ASP A 1 88 ? -7.432 11.508 5.521 1.00 63.50 88 ASP A C 1
ATOM 722 O O . ASP A 1 88 ? -8.540 12.059 5.659 1.00 63.50 88 ASP A O 1
#

Mean predicted aligned error: 4.46 Å

Nearest PDB structures (foldseek):
  6p80-assembly1_A  TM=5.262E-01  e=7.434E+00  Escherichia coli MS 115-1

Sequence (88 aa):
MNNQNDLRSLKQIYYFVDSLPELPKLTDFDKTVEFFRSLHYGEASEFDVKVNQITGNFGKKKVIILKETPNFSNSNVFLSWVVKTLTD

Radius of gyration: 12.23 Å; Cα contacts (8 Å, |Δi|>4): 82; chains: 1; bounding box: 24×24×28 Å

Solvent-accessible surface area (backbone atoms only — not comparable to full-atom values): 5320 Å² total; per-residue (Å²): 130,69,66,68,61,54,53,51,51,54,49,52,48,48,53,56,50,74,64,41,89,64,51,89,80,48,52,58,66,54,53,50,51,53,44,53,58,73,57,43,60,79,62,74,88,60,53,46,80,55,94,57,32,40,34,32,27,70,93,51,81,45,76,43,73,48,85,79,63,59,61,56,90,44,54,73,63,29,52,54,49,49,54,50,68,74,70,111